Protein AF-A0A4Y2N5Z8-F1 (afdb_monomer_lite)

Foldseek 3Di:
DVVVVVVVDPVDVLCPVLVVVLVVQVVVLCVVCVPDPDPVSVVSVVVSVVVSVVVVVVVVVVVVVVVVVVVVVVVVD

Organism: Araneus ventricosus (NCBI:txid182803)

Radius of gyration: 18.7 Å; chains: 1; bounding box: 38×15×54 Å

Secondary structure (DSSP, 8-state):
--SSTTTSS---TTTHHHHHHHHHHHHHHHHHHTT---HHHHHHHHHHHHHHHHHHHHHHHHHHHHHHHHHHHHT--

Structure (mmCIF, N/CA/C/O backbone):
data_AF-A0A4Y2N5Z8-F1
#
_entry.id   AF-A0A4Y2N5Z8-F1
#
loop_
_atom_site.group_PDB
_atom_site.id
_atom_site.type_symbol
_atom_site.label_atom_id
_atom_site.label_alt_id
_atom_site.label_comp_id
_atom_site.label_asym_id
_atom_site.label_entity_id
_atom_site.label_seq_id
_atom_site.pdbx_PDB_ins_code
_atom_site.Cartn_x
_atom_site.Cartn_y
_atom_site.Cartn_z
_atom_site.occupancy
_atom_site.B_iso_or_equiv
_atom_site.auth_seq_id
_atom_site.auth_comp_id
_atom_site.auth_asym_id
_atom_site.auth_atom_id
_atom_site.pdbx_PDB_model_num
ATOM 1 N N . MET A 1 1 ? 24.286 -2.351 16.329 1.00 48.66 1 MET A N 1
ATOM 2 C CA . MET A 1 1 ? 23.229 -3.390 16.415 1.00 48.66 1 MET A CA 1
ATOM 3 C C . MET A 1 1 ? 21.997 -3.055 15.564 1.00 48.66 1 MET A C 1
ATOM 5 O O . MET A 1 1 ? 21.380 -3.975 15.052 1.00 48.66 1 MET A O 1
ATOM 9 N N . GLN A 1 2 ? 21.646 -1.776 15.350 1.00 41.97 2 GLN A N 1
ATOM 10 C CA . GLN A 1 2 ? 20.555 -1.391 14.429 1.00 41.97 2 GLN A CA 1
ATOM 11 C C . GLN A 1 2 ? 20.988 -1.304 12.951 1.00 41.97 2 GLN A C 1
ATOM 13 O O . GLN A 1 2 ? 20.145 -1.377 12.059 1.00 41.97 2 GLN A O 1
ATOM 18 N N . ASP A 1 3 ? 22.291 -1.189 12.685 1.00 43.25 3 ASP A N 1
ATOM 19 C CA . ASP A 1 3 ? 22.823 -1.028 11.324 1.00 43.25 3 ASP A CA 1
ATOM 20 C C . ASP A 1 3 ? 22.943 -2.344 10.542 1.00 43.25 3 ASP A C 1
ATOM 22 O O . ASP A 1 3 ? 22.912 -2.335 9.314 1.00 43.25 3 ASP A O 1
ATOM 26 N N . GLU A 1 4 ? 22.986 -3.492 11.224 1.00 48.91 4 GLU A N 1
ATOM 27 C CA . GLU A 1 4 ? 23.091 -4.802 10.563 1.00 48.91 4 GLU A CA 1
ATOM 28 C C . GLU A 1 4 ? 21.741 -5.336 10.068 1.00 48.91 4 GLU A C 1
ATOM 30 O O . GLU A 1 4 ? 21.686 -6.064 9.080 1.00 48.91 4 GLU A O 1
ATOM 35 N N . LEU A 1 5 ? 20.624 -4.912 10.672 1.00 53.75 5 LEU A N 1
ATOM 36 C CA . LEU A 1 5 ? 19.289 -5.330 10.227 1.00 53.75 5 LEU A CA 1
ATOM 37 C C . LEU A 1 5 ? 18.894 -4.685 8.885 1.00 53.75 5 LEU A C 1
ATOM 39 O O . LEU A 1 5 ? 18.057 -5.214 8.158 1.00 53.75 5 LEU A O 1
ATOM 43 N N . LYS A 1 6 ? 19.505 -3.544 8.539 1.00 49.84 6 LYS A N 1
ATOM 44 C CA . LYS A 1 6 ? 19.263 -2.837 7.272 1.00 49.84 6 LYS A CA 1
ATOM 45 C C . LYS A 1 6 ? 20.077 -3.404 6.106 1.00 49.84 6 LYS A C 1
ATOM 47 O O . LYS A 1 6 ? 19.730 -3.123 4.964 1.00 49.84 6 LYS A O 1
ATOM 52 N N . SER A 1 7 ? 21.133 -4.184 6.364 1.00 50.78 7 SER A N 1
ATOM 53 C CA . SER A 1 7 ? 22.014 -4.698 5.303 1.00 50.78 7 SER A CA 1
ATOM 54 C C . SER A 1 7 ? 21.525 -6.012 4.681 1.00 50.78 7 SER A C 1
ATOM 56 O O . SER A 1 7 ? 21.916 -6.335 3.560 1.00 50.78 7 SER A O 1
ATOM 58 N N . SER A 1 8 ? 20.632 -6.748 5.357 1.00 53.28 8 SER A N 1
ATOM 59 C CA . SER A 1 8 ? 20.098 -8.024 4.856 1.00 53.28 8 SER A CA 1
ATOM 60 C C . SER A 1 8 ? 18.923 -7.867 3.886 1.00 53.28 8 SER A C 1
ATOM 62 O O . SER A 1 8 ? 18.656 -8.766 3.087 1.00 53.28 8 SER A O 1
ATOM 64 N N . PHE A 1 9 ? 18.238 -6.721 3.907 1.00 50.03 9 PHE A N 1
ATOM 65 C CA . PHE A 1 9 ? 17.166 -6.413 2.968 1.00 50.03 9 PHE A CA 1
ATOM 66 C C . PHE A 1 9 ? 17.715 -5.501 1.872 1.00 50.03 9 PHE A C 1
ATOM 68 O O . PHE A 1 9 ? 17.973 -4.329 2.146 1.00 50.03 9 PHE A O 1
ATOM 75 N N . PRO A 1 10 ? 17.897 -5.984 0.627 1.00 50.38 10 PRO A N 1
ATOM 76 C CA . PRO A 1 10 ? 18.331 -5.116 -0.454 1.00 50.38 10 PRO A CA 1
ATOM 77 C C . PRO A 1 10 ? 17.316 -3.980 -0.586 1.00 50.38 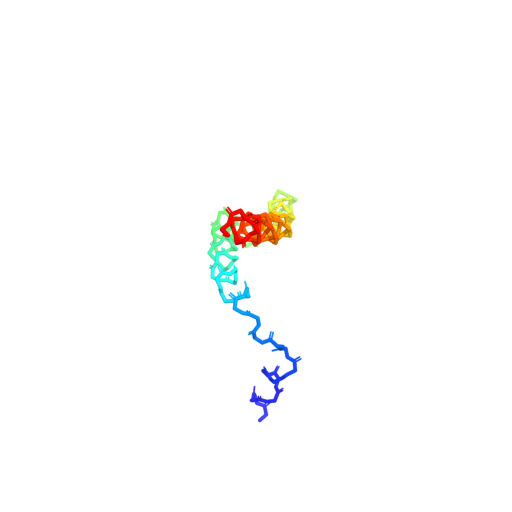10 PRO A C 1
ATOM 79 O O . PRO A 1 10 ? 16.137 -4.226 -0.860 1.00 50.38 10 PRO A O 1
ATOM 82 N N . THR A 1 11 ? 17.770 -2.740 -0.379 1.00 53.03 11 THR A N 1
ATOM 83 C CA . THR A 1 11 ? 17.015 -1.503 -0.601 1.00 53.03 11 THR A CA 1
ATOM 84 C C . THR A 1 11 ? 16.726 -1.388 -2.092 1.00 53.03 11 THR A C 1
ATOM 86 O O . THR A 1 11 ? 17.370 -0.677 -2.860 1.00 53.03 11 THR A O 1
ATOM 89 N N . LEU A 1 12 ? 15.746 -2.162 -2.549 1.00 50.88 12 LEU A N 1
ATOM 90 C CA . LEU A 1 12 ? 15.163 -1.978 -3.855 1.00 50.88 12 LEU A CA 1
ATOM 91 C C . LEU A 1 12 ? 14.494 -0.595 -3.806 1.00 50.88 12 LEU A C 1
ATOM 93 O O . LEU A 1 12 ? 13.606 -0.411 -2.975 1.00 50.88 12 LEU A O 1
ATOM 97 N N . PRO A 1 13 ? 14.775 0.340 -4.737 1.00 52.88 13 PRO A N 1
ATOM 98 C CA . PRO A 1 13 ? 14.085 1.645 -4.850 1.00 52.88 13 PRO A CA 1
ATOM 99 C C . PRO A 1 13 ? 12.565 1.515 -5.113 1.00 52.88 13 PRO A C 1
ATOM 101 O O . PRO A 1 13 ? 11.840 2.473 -5.381 1.00 52.88 13 PRO A O 1
ATOM 104 N N . TYR A 1 14 ? 12.092 0.274 -5.113 1.00 51.81 14 TYR A N 1
ATOM 105 C CA . TYR A 1 14 ? 10.725 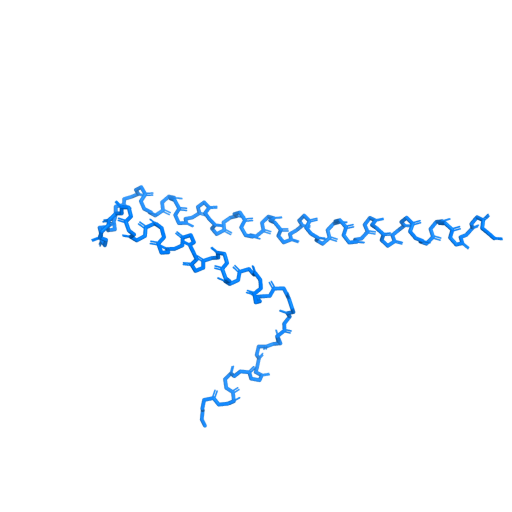-0.173 -5.121 1.00 51.81 14 TYR A CA 1
ATOM 106 C C . TYR A 1 14 ? 10.051 -0.060 -3.738 1.00 51.81 14 TYR A C 1
ATOM 108 O O . TYR A 1 14 ? 8.860 0.248 -3.727 1.00 51.81 14 TYR A O 1
ATOM 116 N N . SER A 1 15 ? 10.764 -0.267 -2.615 1.00 55.78 15 SER A N 1
ATOM 117 C CA . SER A 1 15 ? 10.154 -0.294 -1.273 1.00 55.78 15 SER A CA 1
ATOM 118 C C . SER A 1 15 ? 9.930 1.094 -0.674 1.00 55.78 15 SER A C 1
ATOM 120 O O . SER A 1 15 ? 8.874 1.300 -0.095 1.00 55.78 15 SER A O 1
ATOM 122 N N . GLU A 1 16 ? 10.815 2.074 -0.887 1.00 57.88 16 GLU A N 1
ATOM 123 C CA . GLU A 1 16 ? 10.662 3.411 -0.275 1.00 57.88 16 GLU A CA 1
ATOM 124 C C . GLU A 1 16 ? 9.373 4.122 -0.719 1.00 57.88 16 GLU A C 1
ATOM 126 O O . GLU A 1 16 ? 8.560 4.524 0.108 1.00 57.88 16 GLU A O 1
ATOM 131 N N . LYS A 1 17 ? 9.107 4.187 -2.032 1.00 58.75 17 LYS A N 1
ATOM 132 C CA . LYS A 1 17 ? 7.895 4.846 -2.566 1.00 58.75 17 LYS A CA 1
ATOM 133 C C . LYS A 1 17 ? 6.596 4.069 -2.340 1.00 58.75 17 LYS A C 1
ATOM 135 O O . LYS A 1 17 ? 5.517 4.622 -2.539 1.00 58.75 17 LYS A O 1
ATOM 140 N N . GLN A 1 18 ? 6.679 2.772 -2.053 1.00 62.81 18 GLN A N 1
ATOM 141 C CA . GLN A 1 18 ? 5.503 1.965 -1.707 1.00 62.81 18 GLN A CA 1
ATOM 142 C C . GLN A 1 18 ? 5.218 2.037 -0.215 1.00 62.81 18 GLN A C 1
ATOM 144 O O . GLN A 1 18 ? 4.074 2.284 0.150 1.00 62.81 18 GLN A O 1
ATOM 149 N N . GLY A 1 19 ? 6.265 1.970 0.609 1.00 64.69 19 GLY A N 1
ATOM 150 C CA . GLY A 1 19 ? 6.192 2.156 2.051 1.00 64.69 19 GLY A CA 1
ATOM 151 C C . GLY A 1 19 ? 5.501 3.465 2.413 1.00 64.69 19 GLY A C 1
ATOM 152 O O . GLY A 1 19 ? 4.556 3.445 3.188 1.00 64.69 19 GLY A O 1
ATOM 153 N N . GLU A 1 20 ? 5.857 4.589 1.779 1.00 71.31 20 GLU A N 1
ATOM 154 C CA . GLU A 1 20 ? 5.200 5.880 2.056 1.00 71.31 20 GLU A CA 1
ATOM 155 C C . GLU A 1 20 ? 3.677 5.859 1.852 1.00 71.31 20 GLU A C 1
ATOM 157 O O . GLU A 1 20 ? 2.932 6.379 2.683 1.00 71.31 20 GLU A O 1
ATOM 162 N N . ARG A 1 21 ? 3.189 5.230 0.775 1.00 76.50 21 ARG A N 1
ATOM 163 C CA . ARG A 1 21 ? 1.750 5.156 0.488 1.00 76.50 21 ARG A CA 1
ATOM 164 C C . ARG A 1 21 ? 1.044 4.133 1.374 1.00 76.50 21 ARG A C 1
ATOM 166 O O . ARG A 1 21 ? -0.065 4.400 1.828 1.00 76.50 21 ARG A O 1
ATOM 173 N N . PHE A 1 22 ? 1.709 3.020 1.673 1.00 76.12 22 PHE A N 1
ATOM 174 C CA . PHE A 1 22 ? 1.249 2.035 2.646 1.00 76.12 22 PHE A CA 1
ATOM 175 C C . PHE A 1 22 ? 1.047 2.670 4.022 1.00 76.12 22 PHE A C 1
ATOM 177 O O . PHE A 1 22 ? -0.019 2.546 4.617 1.00 76.12 22 PHE A O 1
ATOM 184 N N . HIS A 1 23 ? 2.029 3.440 4.494 1.00 80.19 23 HIS A N 1
ATOM 185 C CA . HIS A 1 23 ? 1.941 4.153 5.765 1.00 80.19 23 HIS A CA 1
ATOM 186 C C . HIS A 1 23 ? 0.786 5.158 5.785 1.00 80.19 23 HIS A C 1
ATOM 188 O O . HIS A 1 23 ? 0.128 5.320 6.812 1.00 80.19 23 HIS A O 1
ATOM 194 N N . GLN A 1 24 ? 0.522 5.826 4.663 1.00 84.38 24 GLN A N 1
ATOM 195 C CA . GLN A 1 24 ? -0.558 6.801 4.562 1.00 84.38 24 GLN A CA 1
ATOM 196 C C . GLN A 1 24 ? -1.941 6.137 4.557 1.00 84.38 24 GLN A C 1
ATOM 198 O O . GLN A 1 24 ? -2.859 6.622 5.223 1.00 84.38 24 GLN A O 1
ATOM 203 N N . ASP A 1 25 ? -2.087 5.015 3.852 1.00 81.50 25 ASP A N 1
ATOM 204 C CA . ASP A 1 25 ? -3.348 4.286 3.803 1.00 81.50 25 ASP A CA 1
ATOM 205 C C . ASP A 1 25 ? -3.641 3.565 5.137 1.00 81.50 25 ASP A C 1
ATOM 207 O O . ASP A 1 25 ? -4.766 3.653 5.630 1.00 81.50 25 ASP A O 1
ATOM 211 N N . VAL A 1 26 ? -2.630 2.979 5.796 1.00 81.62 26 VAL A N 1
ATOM 212 C CA . VAL A 1 26 ? -2.755 2.412 7.156 1.00 81.62 26 VAL A CA 1
ATOM 213 C C . VAL A 1 26 ? -3.208 3.478 8.153 1.00 81.62 26 VAL A C 1
ATOM 215 O O . VAL A 1 26 ? -4.185 3.271 8.866 1.00 81.62 26 VAL A O 1
ATOM 218 N N . ARG A 1 27 ? -2.588 4.665 8.138 1.00 84.75 27 ARG A N 1
ATOM 219 C CA . ARG A 1 27 ? -2.962 5.770 9.036 1.00 84.75 27 ARG A CA 1
ATOM 220 C C . ARG A 1 27 ? -4.393 6.269 8.782 1.00 84.75 27 ARG A C 1
ATOM 222 O O . ARG A 1 27 ? -5.081 6.709 9.701 1.00 84.75 27 ARG A O 1
ATOM 229 N N . ASN A 1 28 ? -4.865 6.208 7.535 1.00 85.31 28 ASN A N 1
ATOM 230 C CA . ASN A 1 28 ? -6.244 6.551 7.186 1.00 85.31 28 ASN A CA 1
ATOM 231 C C . ASN A 1 28 ? -7.250 5.508 7.674 1.00 85.31 28 ASN A C 1
ATOM 233 O O . ASN A 1 28 ? -8.318 5.887 8.156 1.00 85.31 28 ASN A O 1
ATOM 237 N N . ILE A 1 29 ? -6.912 4.227 7.552 1.00 83.31 29 ILE A N 1
ATOM 238 C CA . ILE A 1 29 ? -7.718 3.118 8.056 1.00 83.31 29 ILE A CA 1
ATOM 239 C C . ILE A 1 29 ? -7.794 3.183 9.589 1.00 83.31 29 ILE A C 1
ATOM 241 O O . ILE A 1 29 ? -8.889 3.241 10.141 1.00 83.31 29 ILE A O 1
ATOM 245 N N . GLU A 1 30 ? -6.666 3.326 10.283 1.00 82.19 30 GLU A N 1
ATOM 246 C CA . GLU A 1 30 ? -6.640 3.485 11.744 1.00 82.19 30 GLU A CA 1
ATOM 247 C C . GLU A 1 30 ? -7.478 4.679 12.220 1.00 82.19 30 GLU A C 1
ATOM 249 O O . GLU A 1 30 ? -8.216 4.574 13.199 1.00 82.19 30 GLU A O 1
ATOM 254 N N . ARG A 1 31 ? -7.434 5.806 11.496 1.00 85.25 31 ARG A N 1
ATOM 255 C CA . ARG A 1 31 ? -8.238 6.994 11.818 1.00 85.25 31 ARG A CA 1
ATOM 256 C C . ARG A 1 31 ? -9.739 6.771 11.625 1.00 85.25 31 ARG A C 1
ATOM 258 O O . ARG A 1 31 ? -10.522 7.297 12.409 1.00 85.25 31 ARG A O 1
ATOM 265 N N . ARG A 1 32 ? -10.147 6.043 10.581 1.00 84.25 32 ARG A N 1
ATOM 266 C CA . ARG A 1 32 ? -11.567 5.776 10.285 1.00 84.25 32 ARG A CA 1
ATOM 267 C C . ARG A 1 32 ? -12.214 4.876 11.328 1.00 84.25 32 ARG A C 1
ATOM 269 O O . ARG A 1 32 ? -13.368 5.096 11.669 1.00 84.25 32 ARG A O 1
ATOM 276 N N . TYR A 1 33 ? -11.458 3.912 11.839 1.00 81.19 33 TYR A N 1
ATOM 277 C CA . TYR A 1 33 ? -11.985 2.895 12.744 1.00 81.19 33 TYR A CA 1
ATOM 278 C C . TYR A 1 33 ? -11.533 3.081 14.204 1.00 81.19 33 TYR A C 1
ATOM 280 O O . TYR A 1 33 ? -11.914 2.292 15.0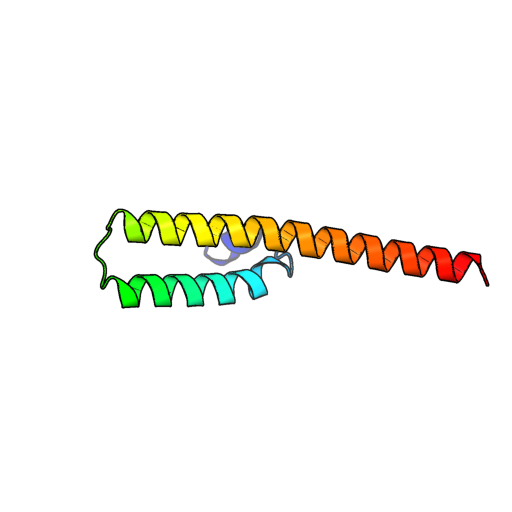62 1.00 81.19 33 TYR A O 1
ATOM 288 N N . GLN A 1 34 ? -10.757 4.131 14.514 1.00 79.12 34 GLN A N 1
ATOM 289 C CA . GLN A 1 34 ? -10.333 4.528 15.871 1.00 79.12 34 GLN A CA 1
ATOM 290 C C . GLN A 1 34 ? -9.751 3.377 16.721 1.00 79.12 34 GLN A C 1
ATOM 292 O O . GLN A 1 34 ? -9.920 3.343 17.938 1.00 79.12 34 GLN A O 1
ATOM 297 N N . GLY A 1 35 ? -9.073 2.414 16.088 1.00 73.12 35 GLY A N 1
ATOM 298 C CA . GLY A 1 35 ? -8.510 1.242 16.771 1.00 73.12 35 GLY A CA 1
ATOM 299 C C . GLY A 1 35 ? -9.496 0.096 17.037 1.00 73.12 35 GLY A C 1
ATOM 300 O O . GLY A 1 35 ? -9.128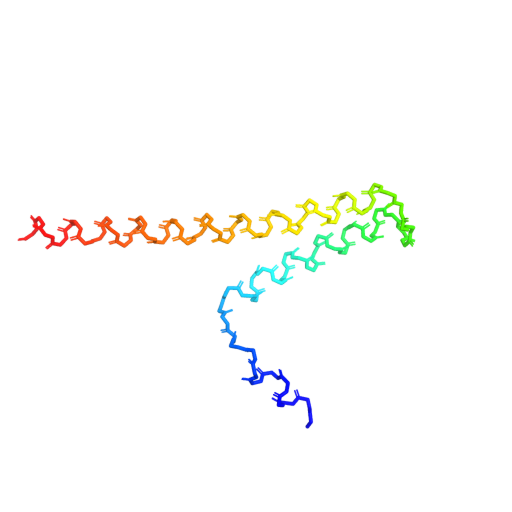 -0.872 17.701 1.00 73.12 35 GLY A O 1
ATOM 301 N N . ARG A 1 36 ? -10.728 0.155 16.512 1.00 76.50 36 ARG A N 1
ATOM 302 C CA . ARG A 1 36 ? -11.626 -1.006 16.457 1.00 76.50 36 ARG A CA 1
ATOM 303 C C . ARG A 1 36 ? -11.202 -1.921 15.313 1.00 76.50 36 ARG A C 1
ATOM 305 O O . ARG A 1 36 ? -11.239 -1.528 14.150 1.00 76.50 36 ARG A O 1
ATOM 312 N N . TRP A 1 37 ? -10.822 -3.147 15.658 1.00 71.06 37 TRP A N 1
ATOM 313 C CA . TRP A 1 37 ? -10.541 -4.216 14.703 1.00 71.06 37 TRP A CA 1
ATOM 314 C C . TRP A 1 37 ? -11.843 -4.901 14.307 1.00 71.06 37 TRP A C 1
ATOM 316 O O . TRP A 1 37 ? -12.163 -5.974 14.809 1.00 71.06 37 TRP A O 1
ATOM 326 N N . ASP A 1 38 ? -12.619 -4.232 13.459 1.00 81.25 38 ASP A N 1
ATOM 327 C CA . ASP A 1 38 ? -13.841 -4.810 12.905 1.00 81.25 38 ASP A CA 1
ATOM 328 C C . ASP A 1 38 ? -13.542 -5.659 11.659 1.00 81.25 38 ASP A C 1
ATOM 330 O O . ASP A 1 38 ? -12.478 -5.535 11.044 1.00 81.25 38 ASP A O 1
ATOM 334 N N . ILE A 1 39 ? -14.481 -6.514 11.254 1.00 82.38 39 ILE A N 1
ATOM 335 C CA . ILE A 1 39 ? -14.323 -7.344 10.042 1.00 82.38 39 ILE A CA 1
ATOM 336 C C . ILE A 1 39 ? -14.111 -6.454 8.805 1.00 82.38 39 ILE A C 1
ATOM 338 O O . ILE A 1 39 ? -13.296 -6.776 7.935 1.00 82.38 39 ILE A O 1
ATOM 342 N N . ASP A 1 40 ? -14.762 -5.292 8.779 1.00 82.62 40 ASP A N 1
ATOM 343 C CA . ASP A 1 40 ? -14.630 -4.293 7.716 1.00 82.62 40 ASP A CA 1
ATOM 344 C C . ASP A 1 40 ? -13.213 -3.699 7.641 1.00 82.62 40 ASP A C 1
ATOM 346 O O . ASP A 1 40 ? -12.665 -3.523 6.551 1.00 82.62 40 ASP A O 1
ATOM 350 N N . LEU A 1 41 ? -12.557 -3.494 8.790 1.00 84.38 41 LEU A N 1
ATOM 351 C CA . LEU A 1 41 ? -11.157 -3.064 8.856 1.00 84.38 41 LEU A CA 1
ATOM 352 C C . LEU A 1 41 ? -10.235 -4.100 8.206 1.00 84.38 41 LEU A C 1
ATOM 354 O O . LEU A 1 41 ? -9.317 -3.758 7.458 1.00 84.38 41 LEU A O 1
ATOM 358 N N . LEU A 1 42 ? -10.4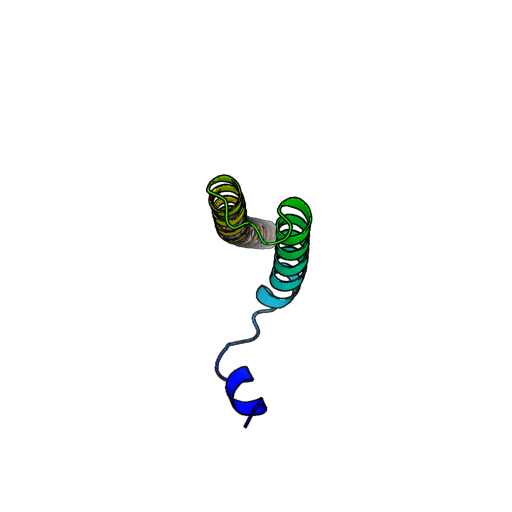75 -5.378 8.507 1.00 85.19 42 LEU A N 1
ATOM 359 C CA . LEU A 1 42 ? -9.676 -6.485 7.994 1.00 85.19 42 LEU A CA 1
ATOM 360 C C . LEU A 1 42 ? -9.858 -6.650 6.479 1.00 85.19 42 LEU A C 1
ATOM 362 O O . LEU A 1 42 ? -8.894 -6.955 5.768 1.00 85.19 42 LEU A O 1
ATOM 366 N N . ALA A 1 43 ? -11.077 -6.421 5.984 1.00 87.19 43 ALA A N 1
ATOM 367 C CA . ALA A 1 43 ? -11.396 -6.426 4.562 1.00 87.19 43 ALA A CA 1
ATOM 368 C C . ALA A 1 43 ? -10.690 -5.278 3.824 1.00 87.19 43 ALA A C 1
ATOM 370 O O . ALA A 1 43 ? -10.022 -5.520 2.812 1.00 87.19 43 ALA A O 1
ATOM 371 N N . ASP A 1 44 ? -10.756 -4.060 4.368 1.00 84.75 44 ASP A N 1
ATOM 372 C CA . ASP A 1 44 ? -10.055 -2.892 3.829 1.00 84.75 44 ASP A CA 1
ATOM 373 C C . ASP A 1 44 ? -8.532 -3.117 3.828 1.00 84.75 44 ASP A C 1
ATOM 375 O O . ASP A 1 44 ? -7.856 -2.864 2.826 1.00 84.75 44 ASP A O 1
ATOM 379 N N . TYR A 1 45 ? -7.984 -3.680 4.908 1.00 83.81 45 TYR A N 1
ATOM 380 C CA . TYR A 1 45 ? -6.561 -4.001 5.022 1.00 83.81 45 TYR A CA 1
ATOM 381 C C . TYR A 1 45 ? -6.105 -5.047 3.991 1.00 83.81 45 TYR A C 1
ATOM 383 O O . TYR A 1 45 ? -5.115 -4.838 3.280 1.00 83.81 45 TYR A O 1
ATOM 391 N N . CYS A 1 46 ? -6.858 -6.141 3.837 1.00 85.88 46 CYS A N 1
ATOM 392 C CA . CYS A 1 46 ? -6.605 -7.150 2.804 1.00 85.88 46 CYS A CA 1
ATOM 393 C C . CYS A 1 46 ? -6.650 -6.552 1.390 1.00 85.88 46 CYS A C 1
ATOM 395 O O . CYS A 1 46 ? -5.828 -6.898 0.533 1.00 85.88 46 CYS A O 1
ATOM 397 N N . TRP A 1 47 ? -7.589 -5.639 1.132 1.00 85.81 47 TRP A N 1
ATOM 398 C CA . TRP A 1 47 ? -7.718 -4.974 -0.161 1.00 85.81 47 TRP A CA 1
ATOM 399 C C . TRP A 1 47 ? -6.495 -4.110 -0.494 1.00 85.81 47 TRP A C 1
ATOM 401 O O . TRP A 1 47 ? -5.986 -4.169 -1.620 1.00 85.81 47 TRP A O 1
ATOM 411 N N . MET A 1 48 ? -5.959 -3.368 0.481 1.00 84.50 48 MET A N 1
ATOM 412 C CA . MET A 1 48 ? -4.733 -2.583 0.293 1.00 84.50 48 MET A CA 1
ATOM 413 C C . MET A 1 48 ? -3.528 -3.458 -0.064 1.00 84.50 48 MET A C 1
ATOM 415 O O . MET A 1 48 ? -2.840 -3.182 -1.050 1.00 84.50 48 MET A O 1
ATOM 419 N N . LEU A 1 49 ? -3.311 -4.539 0.689 1.00 82.31 49 LEU A N 1
ATOM 420 C CA . LEU A 1 49 ? -2.219 -5.498 0.471 1.00 82.31 49 LEU A CA 1
ATOM 421 C C . LEU A 1 49 ? -2.260 -6.119 -0.930 1.00 82.31 49 LEU A C 1
ATOM 423 O O . LEU A 1 49 ? -1.243 -6.247 -1.626 1.00 82.31 49 LEU A O 1
ATOM 427 N N . ARG A 1 50 ? -3.461 -6.480 -1.388 1.00 83.94 50 ARG A N 1
ATOM 428 C CA . ARG A 1 50 ? -3.657 -7.027 -2.731 1.00 83.94 50 ARG A CA 1
ATOM 429 C C . ARG A 1 50 ? -3.309 -6.001 -3.811 1.00 83.94 50 ARG A C 1
ATOM 431 O O . ARG A 1 50 ? -2.634 -6.342 -4.786 1.00 83.94 50 ARG A O 1
ATOM 438 N N . ARG A 1 51 ? -3.707 -4.741 -3.618 1.00 80.88 51 ARG A N 1
ATOM 439 C CA . ARG A 1 51 ? -3.441 -3.642 -4.554 1.00 80.88 51 ARG A CA 1
ATOM 440 C C . ARG A 1 51 ? -1.948 -3.344 -4.693 1.00 80.88 51 ARG A C 1
ATOM 442 O O . ARG A 1 51 ? -1.476 -3.162 -5.814 1.00 80.88 51 ARG A O 1
ATOM 449 N N . GLU A 1 52 ? -1.188 -3.367 -3.600 1.00 74.94 52 GLU A N 1
ATOM 450 C CA . GLU A 1 52 ? 0.273 -3.206 -3.659 1.00 74.94 52 GLU A CA 1
ATOM 451 C C . GLU A 1 52 ? 0.942 -4.289 -4.509 1.00 74.94 52 GLU A C 1
ATOM 453 O O . GLU A 1 52 ? 1.782 -4.009 -5.374 1.00 74.94 52 GLU A O 1
ATOM 458 N N . THR A 1 53 ? 0.513 -5.535 -4.314 1.00 77.44 53 THR A N 1
ATOM 459 C CA . THR A 1 53 ? 1.044 -6.685 -5.048 1.00 77.44 53 THR A CA 1
ATOM 460 C C . THR A 1 53 ? 0.753 -6.573 -6.551 1.00 77.44 53 THR A C 1
ATOM 462 O O . THR A 1 53 ? 1.589 -6.918 -7.396 1.00 77.44 53 THR A O 1
ATOM 465 N N . GLU A 1 54 ? -0.427 -6.072 -6.918 1.00 77.88 54 GLU A N 1
ATOM 466 C CA . GLU A 1 54 ? -0.828 -5.868 -8.312 1.00 77.88 54 GLU A CA 1
ATOM 467 C C . GLU A 1 54 ? -0.131 -4.672 -8.973 1.00 77.88 54 GLU A C 1
ATOM 469 O O . GLU A 1 54 ? 0.333 -4.781 -10.117 1.00 77.88 54 GLU A O 1
ATOM 474 N N . ASP A 1 55 ? 0.011 -3.551 -8.267 1.00 73.69 55 ASP A N 1
ATOM 475 C CA . ASP A 1 55 ? 0.712 -2.368 -8.772 1.00 73.69 55 ASP A CA 1
ATOM 476 C C . ASP A 1 55 ? 2.187 -2.664 -9.067 1.00 73.69 55 ASP A C 1
ATOM 478 O O . ASP A 1 55 ? 2.747 -2.183 -10.065 1.00 73.69 55 ASP A O 1
ATOM 482 N N . GLY A 1 56 ? 2.798 -3.539 -8.272 1.00 73.00 56 GLY A N 1
ATOM 483 C CA . GLY A 1 56 ? 4.121 -4.085 -8.537 1.00 73.00 56 GLY A CA 1
ATOM 484 C C . GLY A 1 56 ? 4.250 -4.813 -9.857 1.00 73.00 56 GLY A C 1
ATOM 485 O O . GLY A 1 56 ? 5.122 -4.511 -10.685 1.00 73.00 56 GLY A O 1
ATOM 486 N N . LYS A 1 57 ? 3.332 -5.754 -10.084 1.00 75.56 57 LYS A N 1
ATOM 487 C CA . LYS A 1 57 ? 3.259 -6.533 -11.323 1.00 75.56 57 LYS A CA 1
ATOM 488 C C . LYS A 1 57 ? 3.048 -5.611 -12.525 1.00 75.56 57 LYS A C 1
ATOM 490 O O . LYS A 1 57 ? 3.784 -5.710 -13.511 1.00 75.56 57 LYS A O 1
ATOM 495 N N . ARG A 1 58 ? 2.126 -4.646 -12.425 1.00 75.50 58 ARG A N 1
ATOM 496 C CA . ARG A 1 58 ? 1.846 -3.658 -13.485 1.00 75.50 58 ARG A CA 1
ATOM 497 C C . ARG A 1 58 ? 3.069 -2.809 -13.825 1.00 75.50 58 ARG A C 1
ATOM 499 O O . ARG A 1 58 ? 3.384 -2.636 -15.005 1.00 75.50 58 ARG A O 1
ATOM 506 N N . LYS A 1 59 ? 3.802 -2.308 -12.824 1.00 76.31 59 LYS A N 1
ATOM 507 C CA . LYS A 1 59 ? 5.040 -1.538 -13.049 1.00 76.31 59 LYS A CA 1
ATOM 508 C C . LYS A 1 59 ? 6.113 -2.375 -13.748 1.00 76.31 59 LYS A C 1
ATOM 510 O O . LYS A 1 59 ? 6.757 -1.874 -14.673 1.00 76.31 59 LYS A O 1
ATOM 515 N N . ARG A 1 60 ? 6.279 -3.648 -13.370 1.00 78.00 60 ARG A N 1
ATOM 516 C CA . ARG A 1 60 ? 7.244 -4.563 -14.007 1.00 78.00 60 ARG A CA 1
ATOM 517 C C . ARG A 1 60 ? 6.910 -4.814 -15.477 1.00 78.00 60 ARG A C 1
ATOM 519 O O . ARG A 1 60 ? 7.789 -4.703 -16.331 1.00 78.00 60 ARG A O 1
ATOM 526 N N . VAL A 1 61 ? 5.639 -5.073 -15.783 1.00 80.44 61 VAL A N 1
ATOM 527 C CA . VAL A 1 61 ? 5.162 -5.250 -17.164 1.00 80.44 61 VAL A CA 1
ATOM 528 C C . VAL A 1 61 ? 5.403 -3.985 -17.987 1.00 80.44 61 VAL A C 1
ATOM 530 O O . VAL A 1 61 ? 5.994 -4.060 -19.063 1.00 80.44 61 VAL A O 1
ATOM 533 N N . ARG A 1 62 ? 5.042 -2.806 -17.462 1.00 82.44 62 ARG A N 1
ATOM 534 C CA . ARG A 1 62 ? 5.276 -1.519 -18.140 1.00 82.44 62 ARG A CA 1
ATOM 535 C C . ARG A 1 62 ? 6.754 -1.281 -18.458 1.00 82.44 62 ARG A C 1
ATOM 537 O O . ARG A 1 62 ? 7.068 -0.849 -19.566 1.00 82.44 62 ARG A O 1
ATOM 544 N N . ARG A 1 63 ? 7.667 -1.590 -17.526 1.00 85.25 63 ARG A N 1
ATOM 545 C CA . ARG A 1 63 ? 9.121 -1.499 -17.766 1.00 85.25 63 ARG A CA 1
ATOM 546 C C . ARG A 1 63 ? 9.554 -2.411 -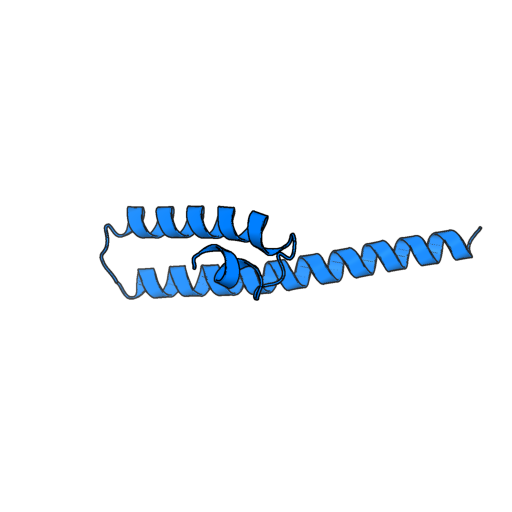18.913 1.00 85.25 63 ARG A C 1
ATOM 548 O O . ARG A 1 63 ? 10.200 -1.934 -19.843 1.00 85.25 63 ARG A O 1
ATOM 555 N N . ARG A 1 64 ? 9.113 -3.673 -18.908 1.00 86.94 64 ARG A N 1
ATOM 556 C CA . ARG A 1 64 ? 9.429 -4.646 -19.966 1.00 86.94 64 ARG A CA 1
ATOM 557 C C . ARG A 1 64 ? 8.923 -4.197 -21.338 1.00 86.94 64 ARG A C 1
ATOM 559 O O . ARG A 1 64 ? 9.647 -4.301 -22.324 1.00 86.94 64 ARG A O 1
ATOM 566 N N . VAL A 1 65 ? 7.705 -3.658 -21.407 1.00 87.75 65 VAL A N 1
ATOM 567 C CA . VAL A 1 65 ? 7.133 -3.108 -22.648 1.00 87.75 65 VAL A CA 1
ATOM 568 C C . VAL A 1 65 ? 7.958 -1.921 -23.151 1.00 87.75 65 VAL A C 1
ATOM 570 O O . VAL A 1 65 ? 8.297 -1.864 -24.333 1.00 87.75 65 VAL A O 1
ATOM 573 N N . LYS A 1 66 ? 8.345 -1.001 -22.257 1.00 88.25 66 LYS A N 1
ATOM 574 C CA . LYS A 1 66 ? 9.169 0.168 -22.602 1.00 88.25 66 LYS A CA 1
ATOM 575 C C . LYS A 1 66 ? 10.549 -0.244 -23.125 1.00 88.25 66 LYS A C 1
ATOM 577 O O . LYS A 1 66 ? 11.013 0.311 -24.117 1.00 88.25 66 LYS A O 1
ATOM 582 N N . GLU A 1 67 ? 11.184 -1.236 -22.506 1.00 90.25 67 GLU A N 1
ATOM 583 C CA . GLU A 1 67 ? 12.455 -1.796 -22.978 1.00 90.25 67 GLU A CA 1
ATOM 584 C C . GLU A 1 67 ? 12.321 -2.490 -24.333 1.00 90.25 67 GLU A C 1
ATOM 586 O O . GLU A 1 67 ? 13.140 -2.249 -25.219 1.00 90.25 67 GLU A O 1
ATOM 591 N N . LYS A 1 68 ? 11.277 -3.305 -24.529 1.00 89.00 68 LYS A N 1
ATOM 592 C CA . LYS A 1 68 ? 11.028 -3.985 -25.807 1.00 89.00 68 LYS A CA 1
ATOM 593 C C . LYS A 1 68 ? 10.823 -2.972 -26.938 1.00 89.00 68 LYS A C 1
ATOM 595 O O . LYS A 1 68 ? 11.418 -3.127 -27.999 1.00 89.00 68 LYS A O 1
ATOM 600 N N . LYS A 1 69 ? 10.083 -1.886 -26.685 1.00 89.50 69 LYS A N 1
ATOM 601 C CA . LYS A 1 69 ? 9.897 -0.782 -27.644 1.00 89.50 69 LYS A CA 1
ATOM 602 C C . LYS A 1 69 ? 11.219 -0.089 -27.999 1.00 89.50 69 LYS A C 1
ATOM 604 O O . LYS A 1 69 ? 11.474 0.149 -29.173 1.00 89.50 69 LYS A O 1
ATOM 609 N N . LYS A 1 70 ? 12.090 0.175 -27.014 1.00 92.12 70 LYS A N 1
ATOM 610 C CA . LYS A 1 70 ? 13.435 0.739 -27.257 1.00 92.12 70 LYS A CA 1
ATOM 611 C C . LYS A 1 70 ? 14.326 -0.185 -28.093 1.00 92.12 70 LYS A C 1
ATOM 613 O O . LYS A 1 70 ? 15.083 0.292 -28.928 1.00 92.12 70 LYS A O 1
ATOM 618 N N . ARG A 1 71 ? 14.266 -1.500 -27.858 1.00 90.62 71 ARG A N 1
ATOM 619 C CA . ARG A 1 71 ? 15.029 -2.492 -28.639 1.00 90.62 71 ARG A CA 1
ATOM 620 C C . ARG A 1 71 ? 14.565 -2.543 -30.094 1.00 90.62 71 ARG A C 1
ATOM 622 O O . ARG A 1 71 ? 15.409 -2.568 -30.973 1.00 90.62 71 ARG A O 1
ATOM 629 N N . LEU A 1 72 ? 13.253 -2.491 -30.326 1.00 86.00 72 LEU A N 1
ATOM 630 C CA . LEU A 1 72 ? 12.679 -2.468 -31.675 1.00 86.00 72 LEU A CA 1
ATOM 631 C C . LEU A 1 72 ? 13.033 -1.194 -32.449 1.00 86.00 72 LEU A C 1
ATOM 633 O O . LEU A 1 72 ? 13.255 -1.275 -33.647 1.00 86.00 72 LEU A O 1
ATOM 637 N N . HIS A 1 73 ? 13.098 -0.036 -31.785 1.00 82.81 73 HIS A N 1
ATOM 638 C CA . HIS A 1 73 ? 13.529 1.209 -32.432 1.00 82.81 73 HIS A CA 1
ATOM 639 C C . HIS A 1 73 ? 14.972 1.114 -32.941 1.00 82.81 73 HIS A C 1
ATOM 641 O O . HIS A 1 73 ? 15.220 1.393 -34.101 1.00 82.81 73 HIS A O 1
ATOM 647 N N . ARG A 1 74 ? 15.895 0.621 -32.103 1.00 84.50 74 ARG A N 1
ATOM 648 C CA . ARG A 1 74 ? 17.316 0.444 -32.457 1.00 84.50 74 ARG A CA 1
ATOM 649 C C . ARG A 1 74 ? 17.595 -0.608 -33.533 1.00 84.50 74 ARG A C 1
ATOM 651 O O . ARG A 1 74 ? 18.708 -0.670 -34.017 1.00 84.50 74 ARG A O 1
ATOM 658 N N . GLN A 1 75 ? 16.639 -1.488 -33.831 1.00 79.00 75 GLN A N 1
ATOM 659 C CA . GLN A 1 75 ? 16.760 -2.474 -34.915 1.00 79.00 75 GLN A CA 1
ATOM 660 C C . GLN A 1 75 ? 16.232 -1.949 -36.256 1.00 79.00 75 GLN A C 1
ATOM 662 O O . GLN A 1 75 ? 16.361 -2.635 -37.263 1.00 79.00 75 GLN A O 1
ATOM 667 N N . LYS A 1 76 ? 15.558 -0.793 -36.251 1.00 72.31 76 LYS A N 1
ATOM 668 C CA . LYS A 1 76 ? 15.025 -0.136 -37.451 1.00 72.31 76 LYS A CA 1
ATOM 669 C C . LYS A 1 76 ? 15.902 1.027 -37.932 1.00 72.31 76 LYS A C 1
ATOM 671 O O . LYS A 1 76 ? 15.583 1.604 -38.965 1.00 72.31 76 LYS A O 1
ATOM 676 N N . GLU A 1 77 ? 16.930 1.367 -37.160 1.00 62.19 77 GLU A N 1
ATOM 677 C CA . GLU A 1 77 ? 18.052 2.239 -37.533 1.00 62.19 77 GLU A CA 1
ATOM 678 C C . GLU A 1 77 ? 19.187 1.366 -38.072 1.00 62.19 77 GLU A C 1
ATOM 680 O O . GLU A 1 77 ? 19.829 1.797 -39.050 1.00 62.19 77 GLU A O 1
#

pLDDT: mean 74.33, std 13.67, range [41.97, 92.12]

Sequence (77 aa):
MQDELKSSFPTLPYSEKQGERFHQDVRNIERRYQGRWDIDLLADYCWMLRRETEDGKRKRVRRRVKEKKKRLHRQKE